Protein AF-C1MLX6-F1 (afdb_monomer_lite)

pLDDT: mean 93.43, std 7.2, range [48.69, 98.56]

Organism: Micromonas pusilla (strain CCMP1545) (NCBI:txid564608)

Structure (mmCIF, N/CA/C/O backbone):
data_AF-C1MLX6-F1
#
_entry.id   AF-C1MLX6-F1
#
loop_
_atom_site.group_PDB
_atom_site.id
_atom_site.type_symbol
_atom_site.label_atom_id
_atom_site.label_alt_id
_atom_site.label_comp_id
_atom_site.label_asym_id
_atom_site.label_entity_id
_atom_site.label_seq_id
_atom_site.pdbx_PDB_ins_code
_atom_site.Cartn_x
_atom_site.Cartn_y
_atom_site.Cartn_z
_atom_site.occupancy
_atom_site.B_iso_or_equiv
_atom_site.auth_seq_id
_atom_site.auth_comp_id
_atom_site.auth_asym_id
_atom_site.auth_atom_id
_atom_site.pdbx_PDB_model_num
ATOM 1 N N . MET A 1 1 ? 12.946 -17.639 -65.643 1.00 48.69 1 MET A N 1
ATOM 2 C CA . MET A 1 1 ? 12.690 -17.695 -64.194 1.00 48.69 1 MET A CA 1
ATOM 3 C C . MET A 1 1 ? 13.818 -16.926 -63.553 1.00 48.69 1 MET A C 1
ATOM 5 O O . MET A 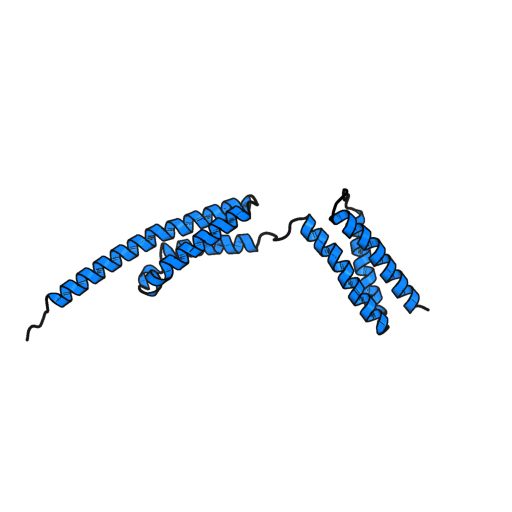1 1 ? 14.943 -17.403 -63.624 1.00 48.69 1 MET A O 1
ATOM 9 N N . ASP A 1 2 ? 13.540 -15.734 -63.034 1.00 61.12 2 ASP A N 1
ATOM 10 C CA . ASP A 1 2 ? 14.451 -15.123 -62.068 1.00 61.12 2 ASP A CA 1
ATOM 11 C C . ASP A 1 2 ? 14.208 -15.838 -60.746 1.00 61.12 2 ASP A C 1
ATOM 13 O O . ASP A 1 2 ? 13.107 -15.801 -60.202 1.00 61.12 2 ASP A O 1
ATOM 17 N N . PHE A 1 3 ? 15.199 -16.605 -60.306 1.00 67.88 3 PHE A N 1
ATOM 18 C CA . PHE A 1 3 ? 15.109 -17.410 -59.088 1.00 67.88 3 PHE A CA 1
ATOM 19 C C . PHE A 1 3 ? 15.460 -16.601 -57.828 1.00 67.88 3 PHE A C 1
ATOM 21 O O . PHE A 1 3 ? 15.302 -17.110 -56.723 1.00 67.88 3 PHE A O 1
ATOM 28 N N . LEU A 1 4 ? 15.945 -15.364 -57.989 1.00 69.94 4 LEU A N 1
ATOM 29 C CA . LEU A 1 4 ? 16.383 -14.465 -56.921 1.00 69.94 4 LEU A CA 1
ATOM 30 C C . LEU A 1 4 ? 15.986 -13.028 -57.287 1.00 69.94 4 LEU A C 1
ATOM 32 O O . LEU A 1 4 ? 16.429 -12.528 -58.318 1.00 69.94 4 LEU A O 1
ATOM 36 N N . SER A 1 5 ? 15.173 -12.373 -56.453 1.00 82.25 5 SER A N 1
ATOM 37 C CA . SER A 1 5 ? 14.819 -10.958 -56.616 1.00 82.25 5 SER A CA 1
ATOM 38 C C . SER A 1 5 ? 15.650 -10.094 -55.676 1.00 82.25 5 SER A C 1
ATOM 40 O O . SER A 1 5 ? 15.599 -10.278 -54.463 1.00 82.25 5 SER A O 1
ATOM 42 N N . GLU A 1 6 ? 16.386 -9.123 -56.211 1.00 84.81 6 GLU A N 1
ATOM 43 C CA . GLU A 1 6 ? 17.187 -8.187 -55.410 1.00 84.81 6 GLU A CA 1
ATOM 44 C C . GLU A 1 6 ? 16.327 -7.392 -54.408 1.00 84.81 6 GLU A C 1
ATOM 46 O O . GLU A 1 6 ? 16.758 -7.166 -53.277 1.00 84.81 6 GLU A O 1
ATOM 51 N N . SER A 1 7 ? 15.065 -7.109 -54.759 1.00 86.12 7 SER A N 1
ATOM 52 C CA . SER A 1 7 ? 14.094 -6.449 -53.875 1.00 86.12 7 SER A CA 1
ATOM 53 C C . SER A 1 7 ? 13.792 -7.241 -52.602 1.00 86.12 7 SER A C 1
ATOM 55 O O . SER A 1 7 ? 13.541 -6.653 -51.553 1.00 86.12 7 SER A O 1
ATOM 57 N N . ASP A 1 8 ? 13.813 -8.575 -52.678 1.00 85.19 8 ASP A N 1
ATOM 58 C CA . ASP A 1 8 ? 13.550 -9.430 -51.517 1.00 85.19 8 ASP A CA 1
ATOM 59 C C . ASP A 1 8 ? 14.722 -9.343 -50.532 1.00 85.19 8 ASP A C 1
ATOM 61 O O . ASP A 1 8 ? 14.522 -9.299 -49.319 1.00 85.19 8 ASP A O 1
ATOM 65 N N . PHE A 1 9 ? 15.952 -9.245 -51.047 1.00 89.75 9 PHE A N 1
ATOM 66 C CA . PHE A 1 9 ? 17.146 -9.046 -50.227 1.00 89.75 9 PHE A CA 1
ATOM 67 C C . PHE A 1 9 ? 17.209 -7.641 -49.617 1.00 89.75 9 PHE A C 1
ATOM 69 O O . PHE A 1 9 ? 17.679 -7.507 -48.486 1.00 89.75 9 PHE A O 1
ATOM 76 N N . ASP A 1 10 ? 16.732 -6.609 -50.318 1.00 92.12 10 ASP A N 1
ATOM 77 C CA . ASP A 1 10 ? 16.587 -5.259 -49.755 1.00 92.12 10 ASP A CA 1
ATOM 78 C C . ASP A 1 10 ? 15.603 -5.247 -48.582 1.00 92.12 10 ASP A C 1
ATOM 80 O O . ASP A 1 10 ? 15.962 -4.806 -47.490 1.00 92.12 10 ASP A O 1
ATOM 84 N N . ALA A 1 11 ? 14.417 -5.838 -48.754 1.00 89.94 11 ALA A N 1
ATOM 85 C CA . ALA A 1 11 ? 13.426 -5.941 -47.684 1.00 89.94 11 ALA A CA 1
ATOM 86 C C . ALA A 1 11 ? 13.961 -6.715 -46.463 1.00 89.94 11 ALA A C 1
ATOM 88 O O . ALA A 1 11 ? 13.714 -6.333 -45.317 1.00 89.94 11 ALA A O 1
ATOM 89 N N . MET A 1 12 ? 14.740 -7.782 -46.684 1.00 91.44 12 MET A N 1
ATOM 90 C CA . MET A 1 12 ? 15.406 -8.512 -45.598 1.00 91.44 12 MET A CA 1
ATOM 91 C C . MET A 1 12 ? 16.445 -7.647 -44.868 1.00 91.44 12 MET A C 1
ATOM 93 O O . MET A 1 12 ? 16.491 -7.670 -43.637 1.00 91.44 12 MET A O 1
ATOM 97 N N . ARG A 1 13 ? 17.261 -6.865 -45.593 1.00 92.69 13 ARG A N 1
ATOM 98 C CA . ARG A 1 13 ? 18.243 -5.941 -44.992 1.00 92.69 13 ARG A CA 1
ATOM 99 C C . ARG A 1 13 ? 17.566 -4.861 -44.149 1.00 92.69 13 ARG A C 1
ATOM 101 O O . ARG A 1 13 ? 18.024 -4.582 -43.039 1.00 92.69 13 ARG A O 1
ATOM 108 N N . GLU A 1 14 ? 16.478 -4.284 -44.649 1.00 93.94 14 GLU A N 1
ATOM 109 C CA . GLU A 1 14 ? 15.687 -3.289 -43.918 1.00 93.94 14 GLU A CA 1
ATOM 110 C C . GLU A 1 14 ? 15.083 -3.887 -42.642 1.00 93.94 14 GLU A C 1
ATOM 112 O O . GLU A 1 14 ? 15.218 -3.303 -41.565 1.00 93.94 14 GLU A O 1
ATOM 117 N N . ALA A 1 15 ? 14.506 -5.090 -42.723 1.00 91.00 15 ALA A N 1
ATOM 118 C CA . ALA A 1 15 ? 13.945 -5.782 -41.563 1.00 91.00 15 ALA A CA 1
ATOM 119 C C . ALA A 1 15 ? 15.006 -6.103 -40.493 1.00 91.00 15 ALA A C 1
ATOM 121 O O . ALA A 1 15 ? 14.755 -5.915 -39.301 1.00 91.00 15 ALA A O 1
ATOM 122 N N . MET A 1 16 ? 16.200 -6.550 -40.900 1.00 93.25 16 MET A N 1
ATOM 123 C CA . MET A 1 16 ? 17.319 -6.794 -39.979 1.00 93.25 16 MET A CA 1
ATOM 124 C C . MET A 1 16 ? 17.778 -5.508 -39.286 1.00 93.25 16 MET A C 1
ATOM 126 O O . MET A 1 16 ? 18.007 -5.508 -38.078 1.00 93.25 16 MET A O 1
ATOM 130 N N . THR A 1 17 ? 17.864 -4.411 -40.039 1.00 95.56 17 THR A N 1
ATOM 131 C CA . THR A 1 17 ? 18.269 -3.102 -39.509 1.00 95.56 17 THR A CA 1
ATOM 132 C C . THR A 1 17 ? 17.260 -2.596 -38.480 1.00 95.56 17 THR A C 1
ATOM 134 O O . THR A 1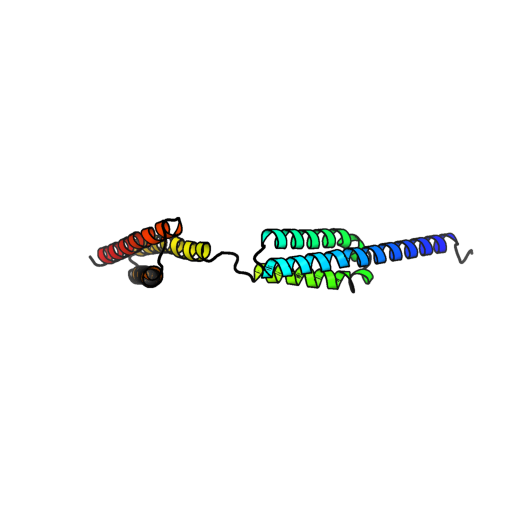 17 ? 17.639 -2.232 -37.368 1.00 95.56 17 THR A O 1
ATOM 137 N N . LEU A 1 18 ? 15.965 -2.665 -38.805 1.00 94.12 18 LEU A N 1
ATOM 138 C CA . LEU A 1 18 ? 14.888 -2.283 -37.892 1.00 94.12 18 LEU A CA 1
ATOM 139 C C . LEU A 1 18 ? 14.909 -3.116 -36.602 1.00 94.12 18 LEU A C 1
ATOM 141 O O . LEU A 1 18 ? 14.740 -2.572 -35.509 1.00 94.12 18 LEU A O 1
ATOM 145 N N . TYR A 1 19 ? 15.132 -4.428 -36.709 1.00 95.12 19 TYR A N 1
ATOM 146 C CA . TYR A 1 19 ? 15.230 -5.303 -35.543 1.00 95.12 19 TYR A CA 1
ATOM 147 C C . TYR A 1 19 ? 16.399 -4.914 -34.626 1.00 95.12 19 TYR A C 1
ATOM 149 O O . TYR A 1 19 ? 16.238 -4.872 -33.404 1.00 95.12 19 TYR A O 1
ATOM 157 N N . ASP A 1 20 ? 17.567 -4.602 -35.193 1.00 96.00 20 ASP A N 1
ATOM 158 C CA . ASP A 1 20 ? 18.737 -4.177 -34.421 1.00 96.00 20 ASP A CA 1
ATOM 159 C C . ASP A 1 20 ? 18.491 -2.846 -33.689 1.00 96.00 20 ASP A C 1
ATOM 161 O O . ASP A 1 20 ? 18.809 -2.727 -32.500 1.00 96.00 20 ASP A O 1
ATOM 165 N N . GLU A 1 21 ? 17.849 -1.876 -34.344 1.00 96.44 21 GLU A N 1
ATOM 166 C CA . GLU A 1 21 ? 17.455 -0.598 -33.733 1.00 96.44 21 GLU A CA 1
ATOM 167 C C . GLU A 1 21 ? 16.444 -0.785 -32.590 1.00 96.44 21 GLU A C 1
ATOM 169 O O . GLU A 1 21 ? 16.567 -0.186 -31.510 1.00 96.44 21 GLU A O 1
ATOM 174 N N . GLN A 1 22 ? 15.453 -1.654 -32.798 1.00 96.75 22 GLN A N 1
ATOM 175 C CA . GLN A 1 22 ? 14.467 -2.018 -31.784 1.00 96.75 22 GLN A CA 1
ATOM 176 C C . GLN A 1 22 ? 15.120 -2.725 -30.595 1.00 96.75 22 GLN A C 1
ATOM 178 O O . GLN A 1 22 ? 14.833 -2.378 -29.446 1.00 96.75 22 GLN A O 1
ATOM 183 N N . ARG A 1 23 ? 16.043 -3.662 -30.839 1.00 97.06 23 ARG A N 1
ATOM 184 C CA . ARG A 1 23 ? 16.798 -4.347 -29.781 1.00 97.06 23 ARG A CA 1
ATOM 185 C C . ARG A 1 23 ? 17.582 -3.352 -28.934 1.00 97.06 23 ARG A C 1
ATOM 187 O O . ARG A 1 23 ? 17.509 -3.403 -27.705 1.00 97.06 23 ARG A O 1
ATOM 194 N N . ASP A 1 24 ? 18.311 -2.439 -29.564 1.00 97.31 24 ASP A N 1
ATOM 195 C CA . ASP A 1 24 ? 19.096 -1.424 -28.862 1.00 97.31 24 ASP A CA 1
ATOM 196 C C . ASP A 1 24 ? 18.209 -0.489 -28.029 1.00 97.31 24 ASP A C 1
ATOM 198 O O . ASP A 1 24 ? 18.566 -0.128 -26.900 1.00 97.31 24 ASP A O 1
ATOM 202 N N . THR A 1 25 ? 17.033 -0.141 -28.552 1.00 97.19 25 THR A N 1
ATOM 203 C CA . THR A 1 25 ? 16.015 0.639 -27.838 1.00 97.19 25 THR A CA 1
ATOM 204 C C . THR A 1 25 ? 15.513 -0.107 -26.605 1.00 97.19 25 THR A C 1
ATOM 206 O O . THR A 1 25 ? 15.555 0.442 -25.499 1.00 97.19 25 THR A O 1
ATOM 209 N N . VAL A 1 26 ? 15.121 -1.376 -26.764 1.00 97.88 26 VAL A N 1
ATOM 210 C CA . VAL A 1 26 ? 14.668 -2.241 -25.664 1.00 97.88 26 VAL A CA 1
ATOM 211 C C . VAL A 1 26 ? 15.751 -2.360 -24.596 1.00 97.88 26 VAL A C 1
ATOM 213 O O . VAL A 1 26 ? 15.460 -2.150 -23.420 1.00 97.88 26 VAL A O 1
ATOM 216 N N . ILE A 1 27 ? 17.009 -2.618 -24.966 1.00 97.50 27 ILE A N 1
ATOM 217 C CA . ILE A 1 27 ? 18.116 -2.740 -24.004 1.00 97.50 27 ILE A CA 1
ATOM 218 C C . ILE A 1 27 ? 18.307 -1.444 -23.211 1.00 97.50 27 ILE A C 1
ATOM 220 O O . ILE A 1 27 ? 18.421 -1.487 -21.983 1.00 97.50 27 ILE A O 1
ATOM 224 N N . LYS A 1 28 ? 18.355 -0.290 -23.886 1.00 97.50 28 LYS A N 1
ATOM 225 C CA . LYS A 1 28 ? 18.599 1.006 -23.232 1.00 97.50 28 LYS A CA 1
ATOM 226 C C . LYS A 1 28 ? 17.460 1.370 -22.286 1.00 97.50 28 LYS A C 1
ATOM 228 O O . LYS A 1 28 ? 17.713 1.631 -21.114 1.00 97.50 28 LYS A O 1
ATOM 233 N N . ARG A 1 29 ? 16.218 1.319 -22.763 1.00 98.00 29 ARG A N 1
ATOM 234 C CA . ARG A 1 29 ? 15.037 1.700 -21.976 1.00 98.00 29 ARG A CA 1
ATOM 235 C C . ARG A 1 29 ? 14.745 0.715 -20.847 1.00 98.00 29 ARG A C 1
ATOM 237 O O . ARG A 1 29 ? 14.353 1.133 -19.766 1.00 98.00 29 ARG A O 1
ATOM 244 N N . SER A 1 30 ? 15.041 -0.573 -21.022 1.00 98.19 30 SER A N 1
ATOM 245 C CA . SER A 1 30 ? 14.901 -1.541 -19.926 1.00 98.19 30 SER A CA 1
ATOM 246 C C . SER A 1 30 ? 15.849 -1.256 -18.756 1.00 98.19 30 SER A C 1
ATOM 248 O O . SER A 1 30 ? 15.496 -1.507 -17.608 1.00 98.19 30 SER A O 1
ATOM 250 N N . ARG A 1 31 ? 17.032 -0.671 -19.008 1.00 97.88 31 ARG A N 1
ATOM 251 C CA . ARG A 1 31 ? 17.925 -0.213 -17.925 1.00 97.88 31 ARG A CA 1
ATOM 252 C C . ARG A 1 31 ? 17.322 0.946 -17.135 1.00 97.88 31 ARG A C 1
ATOM 254 O O . ARG A 1 31 ? 17.584 1.045 -15.936 1.00 97.88 31 ARG A O 1
ATOM 261 N N . ASP A 1 32 ? 16.520 1.792 -17.779 1.00 98.31 32 ASP A N 1
ATOM 262 C CA . ASP A 1 32 ? 15.794 2.862 -17.094 1.00 98.31 32 ASP A CA 1
ATOM 263 C C . ASP A 1 32 ? 14.724 2.279 -16.157 1.00 98.31 32 ASP A C 1
ATOM 265 O O . ASP A 1 32 ? 14.623 2.742 -15.021 1.00 98.31 32 ASP A O 1
ATOM 269 N N . ILE A 1 33 ? 14.019 1.212 -16.573 1.00 98.50 33 ILE A N 1
ATOM 270 C CA . ILE A 1 33 ? 13.091 0.454 -15.706 1.00 98.50 33 ILE A CA 1
ATOM 271 C C . ILE A 1 33 ? 13.839 -0.069 -14.475 1.00 98.50 33 ILE A C 1
ATOM 273 O O . ILE A 1 33 ? 13.461 0.238 -13.347 1.00 98.50 33 ILE A O 1
ATOM 277 N N . THR A 1 34 ? 14.946 -0.797 -14.674 1.00 98.38 34 THR A N 1
ATOM 278 C CA . THR A 1 34 ? 15.755 -1.332 -13.564 1.00 98.38 34 THR A CA 1
ATOM 279 C C . THR A 1 34 ? 16.221 -0.226 -12.615 1.00 98.38 34 THR A C 1
ATOM 281 O O . THR A 1 34 ? 16.188 -0.386 -11.395 1.00 98.38 34 THR A O 1
ATOM 284 N N . LYS A 1 35 ? 16.674 0.911 -13.154 1.00 98.56 35 LYS A N 1
ATOM 285 C CA . LYS A 1 35 ? 17.145 2.038 -12.344 1.00 98.56 35 LYS A CA 1
ATOM 286 C C . LYS A 1 35 ? 16.010 2.636 -11.515 1.00 98.56 35 LYS A C 1
ATOM 288 O O . LYS A 1 35 ? 16.199 2.841 -10.318 1.00 98.56 35 LYS A O 1
ATOM 293 N N . ALA A 1 36 ? 14.863 2.913 -12.130 1.00 98.44 36 ALA A N 1
ATOM 294 C CA . ALA A 1 36 ? 13.708 3.482 -11.447 1.00 98.44 36 ALA A CA 1
ATOM 295 C C . ALA A 1 36 ? 13.183 2.533 -10.356 1.00 98.44 36 ALA A C 1
ATOM 297 O O . ALA A 1 36 ? 13.006 2.962 -9.216 1.00 98.44 36 ALA A O 1
ATOM 298 N N . ALA A 1 37 ? 13.072 1.233 -10.641 1.00 98.25 37 ALA A N 1
ATOM 299 C CA . ALA A 1 37 ? 12.686 0.220 -9.659 1.00 98.25 37 ALA A CA 1
ATOM 300 C C . ALA A 1 37 ? 13.624 0.186 -8.434 1.00 98.25 37 ALA A C 1
ATOM 302 O O . ALA A 1 37 ? 13.163 0.204 -7.292 1.00 98.25 37 ALA A O 1
ATOM 303 N N . LYS A 1 38 ? 14.946 0.256 -8.639 1.00 98.31 38 LYS A N 1
ATOM 304 C CA . LYS A 1 38 ? 15.924 0.315 -7.533 1.00 98.31 38 LYS A CA 1
ATOM 305 C C . LYS A 1 38 ? 15.809 1.582 -6.698 1.00 98.31 38 LYS A C 1
ATOM 307 O O . LYS A 1 38 ? 15.944 1.530 -5.475 1.00 98.31 38 LYS A O 1
ATOM 312 N N . VAL A 1 39 ? 15.548 2.723 -7.339 1.00 98.56 39 VAL A N 1
ATOM 313 C CA . VAL A 1 39 ? 15.280 3.975 -6.617 1.00 98.56 39 VAL A CA 1
ATOM 314 C C . VAL A 1 39 ? 13.980 3.857 -5.821 1.00 98.56 39 VAL A C 1
ATOM 316 O O . VAL A 1 39 ? 13.947 4.295 -4.672 1.00 98.56 39 VAL A O 1
ATOM 319 N N . ALA A 1 40 ? 12.943 3.219 -6.372 1.00 98.06 40 ALA A N 1
ATOM 320 C CA . ALA A 1 40 ? 11.701 2.967 -5.651 1.00 98.06 40 ALA A CA 1
ATOM 321 C C . ALA A 1 40 ? 11.950 2.148 -4.378 1.00 98.06 40 ALA A C 1
ATOM 323 O O . ALA A 1 40 ? 11.589 2.600 -3.294 1.00 98.06 40 ALA A O 1
ATOM 324 N N . ILE A 1 41 ? 12.649 1.012 -4.482 1.00 96.88 41 ILE A N 1
ATOM 325 C CA . ILE A 1 41 ? 13.013 0.160 -3.336 1.00 96.88 41 ILE A CA 1
ATOM 326 C C . ILE A 1 41 ? 13.804 0.957 -2.286 1.00 96.88 41 ILE A C 1
ATOM 328 O O . ILE A 1 41 ? 13.494 0.904 -1.094 1.00 96.88 41 ILE A O 1
ATOM 332 N N . TYR A 1 42 ? 14.778 1.765 -2.715 1.00 97.50 42 TYR A N 1
ATOM 333 C CA . TYR A 1 42 ? 15.538 2.636 -1.816 1.00 97.50 42 TYR A CA 1
ATOM 334 C C . TYR A 1 42 ? 14.649 3.650 -1.071 1.00 97.50 42 TYR A C 1
ATOM 336 O O . TYR A 1 42 ? 14.815 3.857 0.133 1.00 97.50 42 TYR A O 1
ATOM 344 N N . CYS A 1 43 ? 13.689 4.271 -1.761 1.00 96.62 43 CYS A N 1
ATOM 345 C CA . CYS A 1 43 ? 12.720 5.184 -1.152 1.00 96.62 43 CYS A CA 1
ATOM 346 C C . CYS A 1 43 ? 11.763 4.459 -0.191 1.00 96.62 43 CYS A C 1
ATOM 348 O O . CYS A 1 43 ? 11.491 4.987 0.890 1.00 96.62 43 CYS A O 1
ATOM 350 N N . LEU A 1 44 ? 11.311 3.247 -0.534 1.00 94.06 44 LEU A N 1
ATOM 351 C CA . LEU A 1 44 ? 10.448 2.412 0.313 1.00 94.06 44 LEU A CA 1
ATOM 352 C C . LEU A 1 44 ? 11.119 2.088 1.652 1.00 94.06 44 LEU A C 1
ATOM 354 O O . LEU A 1 44 ? 10.512 2.284 2.703 1.00 94.06 44 LEU A O 1
ATOM 358 N N . HIS A 1 45 ? 12.403 1.714 1.644 1.00 91.31 45 HIS A N 1
ATOM 359 C CA . HIS A 1 45 ? 13.172 1.495 2.878 1.00 91.31 45 HIS A CA 1
ATOM 360 C C . HIS A 1 45 ? 13.234 2.721 3.801 1.00 91.31 45 HIS A C 1
ATOM 362 O O . HIS A 1 45 ? 13.451 2.579 5.004 1.00 91.31 45 HIS A O 1
ATOM 368 N N . ARG A 1 46 ? 13.062 3.925 3.250 1.00 91.44 46 ARG A N 1
ATOM 369 C CA . ARG A 1 46 ? 13.134 5.201 3.973 1.00 91.44 46 ARG A CA 1
ATOM 370 C C . ARG A 1 46 ? 11.758 5.775 4.318 1.00 91.44 46 ARG A C 1
ATOM 372 O O . ARG A 1 46 ? 11.692 6.859 4.892 1.00 91.44 46 ARG A O 1
ATOM 379 N N . GLY A 1 47 ? 10.676 5.082 3.960 1.00 87.50 47 GLY A N 1
ATOM 380 C CA . GLY A 1 47 ? 9.307 5.575 4.127 1.00 87.50 47 GLY A CA 1
ATOM 381 C C . GLY A 1 47 ? 8.955 6.758 3.216 1.00 87.50 47 GLY A C 1
ATOM 382 O O . GLY A 1 47 ? 7.968 7.446 3.459 1.00 87.50 47 GLY A O 1
ATOM 383 N N . GLU A 1 48 ? 9.739 7.021 2.166 1.00 92.56 48 GLU A N 1
ATOM 384 C CA . GLU A 1 48 ? 9.490 8.102 1.202 1.00 92.56 48 GLU A CA 1
ATOM 385 C C . GLU A 1 48 ? 8.452 7.645 0.154 1.00 92.56 48 GLU A C 1
ATOM 387 O O . GLU A 1 48 ? 8.761 7.523 -1.034 1.00 92.56 48 GLU A O 1
ATOM 392 N N . MET A 1 49 ? 7.225 7.354 0.610 1.00 90.38 49 MET A N 1
ATOM 393 C CA . MET A 1 49 ? 6.191 6.641 -0.161 1.00 90.38 49 MET A CA 1
ATOM 394 C C . MET A 1 49 ? 5.821 7.333 -1.478 1.00 90.38 49 MET A C 1
ATOM 396 O O . MET A 1 49 ? 5.735 6.672 -2.509 1.00 90.38 49 MET A O 1
ATOM 400 N N . ASP A 1 50 ? 5.665 8.659 -1.483 1.00 93.62 50 ASP A N 1
ATOM 401 C CA . ASP A 1 50 ? 5.298 9.397 -2.701 1.00 93.62 50 ASP A CA 1
ATOM 402 C C . ASP A 1 50 ? 6.393 9.321 -3.772 1.00 93.62 50 ASP A C 1
ATOM 404 O O . ASP A 1 50 ? 6.112 9.136 -4.956 1.00 93.62 50 ASP A O 1
ATOM 408 N N . LYS A 1 51 ? 7.666 9.397 -3.358 1.00 96.44 51 LYS A N 1
ATOM 409 C CA . LYS A 1 51 ? 8.796 9.252 -4.284 1.00 96.44 51 LYS A CA 1
ATOM 410 C C . LYS A 1 51 ? 8.909 7.826 -4.801 1.00 96.44 51 LYS A C 1
ATOM 412 O O . LYS A 1 51 ? 9.191 7.643 -5.982 1.00 96.44 51 LYS A O 1
ATOM 417 N N . ALA A 1 52 ? 8.680 6.834 -3.940 1.00 96.88 52 ALA A N 1
ATOM 418 C CA . ALA A 1 52 ? 8.658 5.438 -4.354 1.00 96.88 52 ALA A CA 1
ATOM 419 C C . ALA A 1 52 ? 7.581 5.196 -5.421 1.00 96.88 52 ALA A C 1
ATOM 421 O O . ALA A 1 52 ? 7.890 4.660 -6.484 1.00 96.88 52 ALA A O 1
ATOM 422 N N . ARG A 1 53 ? 6.353 5.676 -5.187 1.00 96.81 53 ARG A N 1
ATOM 423 C CA . ARG A 1 53 ? 5.231 5.567 -6.133 1.00 96.81 53 ARG A CA 1
ATOM 424 C C . ARG A 1 53 ? 5.526 6.217 -7.476 1.00 96.81 53 ARG A C 1
ATOM 426 O O . ARG A 1 53 ? 5.306 5.586 -8.502 1.00 96.81 53 ARG A O 1
ATOM 433 N N . ALA A 1 54 ? 6.103 7.419 -7.477 1.00 98.25 54 ALA A N 1
ATOM 434 C CA . ALA A 1 54 ? 6.490 8.092 -8.716 1.00 98.25 54 ALA A CA 1
ATOM 435 C C . ALA A 1 54 ? 7.508 7.275 -9.539 1.00 98.25 54 ALA A C 1
ATOM 437 O O . ALA A 1 54 ? 7.454 7.257 -10.766 1.00 98.25 54 ALA A O 1
ATOM 438 N N . GLN A 1 55 ? 8.436 6.572 -8.881 1.00 98.56 55 GLN A N 1
ATOM 439 C CA . GLN A 1 55 ? 9.404 5.708 -9.568 1.00 98.56 55 GLN A CA 1
ATOM 440 C C . GLN A 1 55 ? 8.792 4.381 -10.046 1.00 98.56 55 GLN A C 1
ATOM 442 O O . GLN A 1 55 ? 9.162 3.888 -11.115 1.00 98.56 55 GLN A O 1
ATOM 447 N N . ILE A 1 56 ? 7.839 3.816 -9.297 1.00 98.25 56 ILE A N 1
ATOM 448 C CA . ILE A 1 56 ? 7.051 2.648 -9.723 1.00 98.25 56 ILE A CA 1
ATOM 449 C C . ILE A 1 56 ? 6.229 2.998 -10.971 1.00 98.25 56 ILE A C 1
ATOM 451 O O . ILE A 1 56 ? 6.257 2.254 -11.949 1.00 98.25 56 ILE A O 1
ATOM 455 N N . GLU A 1 57 ? 5.559 4.152 -10.978 1.00 98.31 57 GLU A N 1
ATOM 456 C CA . GLU A 1 57 ? 4.774 4.641 -12.118 1.00 98.31 57 GLU A CA 1
ATOM 457 C C . GLU A 1 57 ? 5.650 4.914 -13.349 1.00 98.31 57 GLU A C 1
ATOM 459 O O . GLU A 1 57 ? 5.299 4.520 -14.464 1.00 98.31 57 GLU A O 1
ATOM 464 N N . LEU A 1 58 ? 6.832 5.509 -13.154 1.00 98.50 58 LEU A N 1
ATOM 465 C CA . LEU A 1 58 ? 7.813 5.690 -14.225 1.00 98.50 58 LEU A CA 1
ATOM 466 C C . LEU A 1 58 ? 8.255 4.345 -14.821 1.00 98.50 58 LEU A C 1
ATOM 468 O O . LEU A 1 58 ? 8.292 4.192 -16.039 1.00 98.50 58 LEU A O 1
ATOM 472 N N . SER A 1 59 ? 8.568 3.365 -13.969 1.00 98.19 59 SER A N 1
ATOM 473 C CA . SER A 1 59 ? 8.972 2.020 -14.401 1.00 98.19 59 SER A CA 1
ATOM 474 C C . SER A 1 59 ? 7.877 1.345 -15.233 1.00 98.19 59 SER A C 1
ATOM 476 O O . SER A 1 59 ? 8.169 0.791 -16.292 1.00 98.19 59 SER A O 1
ATOM 478 N N . ALA A 1 60 ? 6.620 1.441 -14.783 1.00 98.06 60 ALA A N 1
ATOM 479 C CA . ALA A 1 60 ? 5.455 0.913 -15.491 1.00 98.06 60 ALA A CA 1
ATOM 480 C C . ALA A 1 60 ? 5.247 1.602 -16.849 1.00 98.06 60 ALA A C 1
ATOM 482 O O . ALA A 1 60 ? 5.076 0.931 -17.861 1.00 98.06 60 ALA A O 1
ATOM 483 N N . SER A 1 61 ? 5.359 2.931 -16.894 1.00 98.31 61 SER A N 1
ATOM 484 C CA . SER A 1 61 ? 5.186 3.701 -18.132 1.00 98.31 61 SER A CA 1
ATOM 485 C C . SER A 1 61 ? 6.210 3.301 -19.199 1.00 98.31 61 SER A C 1
ATOM 487 O O . SER A 1 61 ? 5.855 3.073 -20.351 1.00 98.31 61 SER A O 1
ATOM 489 N N . ILE A 1 62 ? 7.481 3.134 -18.817 1.00 98.38 62 ILE A N 1
ATOM 490 C CA . ILE A 1 62 ? 8.536 2.688 -19.743 1.00 98.38 62 ILE A CA 1
ATOM 491 C C . ILE A 1 62 ? 8.296 1.236 -20.188 1.00 98.38 62 ILE A C 1
ATOM 493 O O . ILE A 1 62 ? 8.544 0.886 -21.344 1.00 98.38 62 ILE A O 1
ATOM 497 N N . ALA A 1 63 ? 7.814 0.374 -19.289 1.00 97.44 63 ALA A N 1
ATOM 498 C CA . ALA A 1 63 ? 7.454 -0.997 -19.633 1.00 97.44 63 ALA A CA 1
ATOM 499 C C . ALA A 1 63 ? 6.343 -1.056 -20.692 1.00 97.44 63 ALA A C 1
ATOM 501 O O . ALA A 1 63 ? 6.452 -1.855 -21.629 1.00 97.44 63 ALA A O 1
ATOM 502 N N . ASP A 1 64 ? 5.326 -0.202 -20.558 1.00 97.56 64 ASP A N 1
ATOM 503 C CA . ASP A 1 64 ? 4.214 -0.076 -21.501 1.00 97.56 64 ASP A CA 1
ATOM 504 C C . ASP A 1 64 ? 4.662 0.519 -22.843 1.00 97.56 64 ASP A C 1
ATOM 506 O O . ASP A 1 64 ? 4.238 0.034 -23.892 1.00 97.56 64 ASP A O 1
ATOM 510 N N . GLU A 1 65 ? 5.581 1.492 -22.840 1.00 97.44 65 GLU A N 1
ATOM 511 C CA . GLU A 1 65 ? 6.202 2.029 -24.065 1.00 97.44 65 GLU A CA 1
ATOM 512 C C . GLU A 1 65 ? 6.925 0.941 -24.877 1.00 97.44 65 GLU A C 1
ATOM 514 O O . GLU A 1 65 ? 6.852 0.920 -26.106 1.00 97.44 65 GLU A O 1
ATOM 519 N N . LEU A 1 66 ? 7.633 0.029 -24.204 1.00 97.19 66 LEU A N 1
ATOM 520 C CA . LEU A 1 66 ? 8.392 -1.044 -24.858 1.00 97.19 66 LEU A CA 1
ATOM 521 C C . LEU A 1 66 ? 7.530 -2.230 -25.286 1.00 97.19 66 LEU A C 1
ATOM 523 O O . LEU A 1 66 ? 7.938 -3.007 -26.156 1.00 97.19 66 LEU A O 1
ATOM 527 N N . ARG A 1 67 ? 6.351 -2.384 -24.685 1.00 95.38 67 ARG A N 1
ATOM 528 C CA . ARG A 1 67 ? 5.508 -3.562 -24.858 1.00 95.38 67 ARG A CA 1
ATOM 529 C C . ARG A 1 67 ? 5.143 -3.849 -26.323 1.00 95.38 67 ARG A C 1
ATOM 531 O O . ARG A 1 67 ? 5.328 -4.994 -26.725 1.00 95.38 67 ARG A O 1
ATOM 538 N N . PRO A 1 68 ? 4.746 -2.872 -27.164 1.00 96.75 68 PRO A N 1
ATOM 539 C CA . PRO A 1 68 ? 4.464 -3.135 -28.576 1.00 96.75 68 PRO A CA 1
ATOM 540 C C . PRO A 1 68 ? 5.670 -3.679 -29.356 1.00 96.75 68 PRO A C 1
ATOM 542 O O . PRO A 1 68 ? 5.509 -4.552 -30.205 1.00 96.75 68 PRO A O 1
ATOM 545 N N . ILE A 1 69 ? 6.882 -3.192 -29.059 1.00 96.19 69 ILE A N 1
ATOM 546 C CA . ILE A 1 69 ? 8.121 -3.627 -29.728 1.00 96.19 69 ILE A CA 1
ATOM 547 C C . ILE A 1 69 ? 8.440 -5.075 -29.352 1.00 96.19 69 ILE A C 1
ATOM 549 O O . ILE A 1 69 ? 8.809 -5.881 -30.206 1.00 96.19 69 ILE A O 1
ATOM 553 N N . VAL A 1 70 ? 8.290 -5.400 -28.069 1.00 96.06 70 VAL A N 1
ATOM 554 C CA . VAL A 1 70 ? 8.571 -6.728 -27.524 1.00 96.06 70 VAL A CA 1
ATOM 555 C C . VAL A 1 70 ? 7.511 -7.750 -27.947 1.00 96.06 70 VAL A C 1
ATOM 557 O O . VAL A 1 70 ? 7.862 -8.877 -28.288 1.00 96.06 70 VAL A O 1
ATOM 560 N N . ASP A 1 71 ? 6.235 -7.364 -27.982 1.00 94.25 71 ASP A N 1
ATOM 561 C CA . ASP A 1 71 ? 5.138 -8.232 -28.425 1.00 94.25 71 ASP A CA 1
ATOM 562 C C . ASP A 1 71 ? 5.251 -8.547 -29.929 1.00 94.25 71 ASP A C 1
ATOM 564 O O . ASP A 1 71 ? 4.989 -9.676 -30.345 1.00 94.25 71 ASP A O 1
ATOM 568 N N . ALA A 1 72 ? 5.715 -7.588 -30.742 1.00 94.31 72 ALA A N 1
ATOM 569 C CA . ALA A 1 72 ? 6.012 -7.808 -32.159 1.00 94.31 72 ALA A CA 1
ATOM 570 C C . ALA A 1 72 ? 7.269 -8.671 -32.389 1.00 94.31 72 ALA A C 1
ATOM 572 O O . ALA A 1 72 ? 7.396 -9.312 -33.431 1.00 94.31 72 ALA A O 1
ATOM 573 N N . ASN A 1 73 ? 8.187 -8.715 -31.418 1.00 93.00 73 ASN A N 1
ATOM 574 C CA . ASN A 1 73 ? 9.471 -9.402 -31.518 1.00 93.00 73 ASN A CA 1
ATOM 575 C C . ASN A 1 73 ? 9.721 -10.279 -30.287 1.00 93.00 73 ASN A C 1
ATOM 577 O O . ASN A 1 73 ? 10.458 -9.896 -29.377 1.00 93.00 73 ASN A O 1
ATOM 581 N N . ALA A 1 74 ? 9.171 -11.497 -30.278 1.00 89.81 74 ALA A N 1
ATOM 582 C CA . ALA A 1 74 ? 9.250 -12.402 -29.125 1.00 89.81 74 ALA A CA 1
ATOM 583 C C . ALA A 1 74 ? 10.687 -12.642 -28.602 1.00 89.81 74 ALA A C 1
ATOM 585 O O . ALA A 1 74 ? 10.887 -12.828 -27.400 1.00 89.81 74 ALA A O 1
ATOM 586 N N . GLY A 1 75 ? 11.699 -12.582 -29.478 1.00 91.62 75 GLY A N 1
ATOM 587 C CA . GLY A 1 75 ? 13.116 -12.693 -29.107 1.00 91.62 75 GLY A CA 1
ATOM 588 C C . GLY A 1 75 ? 13.636 -11.566 -28.201 1.00 91.62 75 GLY A C 1
ATOM 589 O O . GLY A 1 75 ? 14.617 -11.764 -27.487 1.00 91.62 75 GLY A O 1
ATOM 590 N N . LEU A 1 76 ? 12.965 -10.410 -28.169 1.00 94.62 76 LEU A N 1
ATOM 591 C CA . LEU A 1 76 ? 13.322 -9.256 -27.337 1.00 94.62 76 LEU A CA 1
ATOM 592 C C . LEU A 1 76 ? 12.691 -9.295 -25.936 1.00 94.62 76 LEU A C 1
ATOM 594 O O . LEU A 1 76 ? 12.997 -8.439 -25.107 1.00 94.62 76 LEU A O 1
ATOM 598 N N . ARG A 1 77 ? 11.826 -10.279 -25.642 1.00 94.19 77 ARG A N 1
ATOM 599 C CA . ARG A 1 77 ? 11.119 -10.374 -24.351 1.00 94.19 77 ARG A CA 1
ATOM 600 C C . ARG A 1 77 ? 12.031 -10.719 -23.180 1.00 94.19 77 ARG A C 1
ATOM 602 O O . ARG A 1 77 ? 11.778 -10.269 -22.058 1.00 94.19 77 ARG A O 1
ATOM 609 N N . GLY A 1 78 ? 13.034 -11.555 -23.435 1.00 90.44 78 GLY A N 1
ATOM 610 C CA . GLY A 1 78 ? 14.016 -11.987 -22.446 1.00 90.44 78 GLY A CA 1
ATOM 611 C C . GLY A 1 78 ? 15.077 -10.923 -22.150 1.00 90.44 78 GLY A C 1
ATOM 612 O O . GLY A 1 78 ? 14.989 -9.774 -22.580 1.00 90.44 78 GLY A O 1
ATOM 613 N N . GLY A 1 79 ? 16.113 -11.313 -21.407 1.00 93.50 79 GLY A N 1
ATOM 614 C CA . GLY A 1 79 ? 17.264 -10.450 -21.145 1.00 93.50 79 GLY A CA 1
ATOM 615 C C . GLY A 1 79 ? 16.888 -9.169 -20.397 1.00 93.50 79 GLY A C 1
ATOM 616 O O . GLY A 1 79 ? 16.234 -9.222 -19.357 1.00 93.50 79 GLY A O 1
ATOM 617 N N . SER A 1 80 ? 17.319 -8.016 -20.919 1.00 93.50 80 SER A N 1
ATOM 618 C CA . SER A 1 80 ? 17.178 -6.727 -20.231 1.00 93.50 80 SER A CA 1
ATOM 619 C C . SER A 1 80 ? 15.728 -6.355 -19.925 1.00 93.50 80 SER A C 1
ATOM 621 O O . SER A 1 80 ? 15.485 -5.835 -18.841 1.00 93.50 80 SER A O 1
ATOM 623 N N . TYR A 1 81 ? 14.775 -6.645 -20.818 1.00 96.94 81 TYR A N 1
ATOM 624 C CA . TYR A 1 81 ? 13.368 -6.308 -20.584 1.00 96.94 81 TYR A CA 1
ATOM 625 C C . TYR A 1 81 ? 12.768 -7.134 -19.446 1.00 96.94 81 TYR A C 1
ATOM 627 O O . TYR A 1 81 ? 12.221 -6.565 -18.505 1.00 96.94 81 TYR A O 1
ATOM 635 N N . SER A 1 82 ? 12.943 -8.462 -19.468 1.00 96.00 82 SER A N 1
ATOM 636 C CA . SER A 1 82 ? 12.507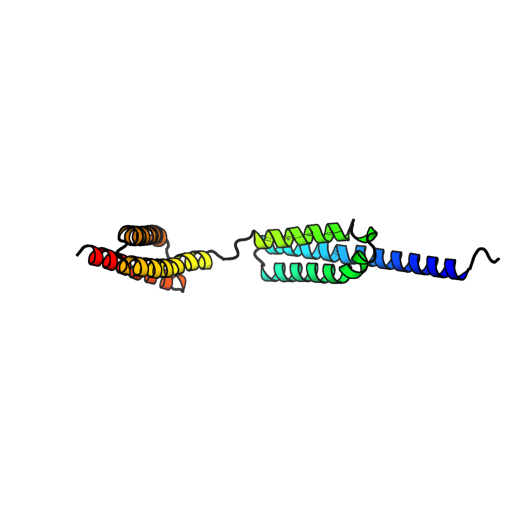 -9.324 -18.358 1.00 96.00 82 SER A CA 1
ATOM 637 C C . SER A 1 82 ? 13.158 -8.927 -17.034 1.00 96.00 82 SER A C 1
ATOM 639 O O . SER A 1 82 ? 12.447 -8.752 -16.052 1.00 96.00 82 SER A O 1
ATOM 641 N N . GLY A 1 83 ? 14.475 -8.692 -17.021 1.00 96.44 83 GLY A N 1
ATOM 642 C CA . GLY A 1 83 ? 15.181 -8.274 -15.806 1.00 96.44 83 GLY A CA 1
ATOM 643 C C . GLY A 1 83 ? 14.707 -6.918 -15.267 1.00 96.44 83 GLY A C 1
ATOM 644 O O . GLY A 1 83 ? 14.600 -6.736 -14.060 1.00 96.44 83 GLY A O 1
ATOM 645 N N . GLY A 1 84 ? 14.362 -5.968 -16.145 1.00 96.81 84 GLY A N 1
ATOM 646 C CA . GLY A 1 84 ? 13.732 -4.708 -15.740 1.00 96.81 84 GLY A CA 1
ATOM 647 C C . GLY A 1 84 ? 12.362 -4.916 -15.094 1.00 96.81 84 GLY A C 1
ATOM 648 O O . GLY A 1 84 ? 12.078 -4.319 -14.057 1.00 96.81 84 GLY A O 1
ATOM 649 N N . LEU A 1 85 ? 11.530 -5.787 -15.672 1.00 97.38 85 LEU A N 1
ATOM 650 C CA . LEU A 1 85 ? 10.205 -6.096 -15.130 1.00 97.38 85 LEU A CA 1
ATOM 651 C C . LEU A 1 85 ? 10.247 -6.885 -13.818 1.00 97.38 85 LEU A C 1
ATOM 653 O O . LEU A 1 85 ? 9.365 -6.694 -12.987 1.00 97.38 85 LEU A O 1
ATOM 657 N N . GLU A 1 86 ? 11.246 -7.744 -13.618 1.00 96.81 86 GLU A N 1
ATOM 658 C CA . GLU A 1 86 ? 11.460 -8.450 -12.348 1.00 96.81 86 GLU A CA 1
ATOM 659 C C . GLU A 1 86 ? 11.747 -7.463 -11.209 1.00 96.81 86 GLU A C 1
ATOM 661 O O . GLU A 1 86 ? 11.100 -7.522 -10.166 1.00 96.81 86 GLU A O 1
ATOM 666 N N . GLU A 1 87 ? 12.633 -6.493 -11.439 1.00 96.12 87 GLU A N 1
ATOM 667 C CA . GLU A 1 87 ? 12.959 -5.443 -10.462 1.00 96.12 87 GLU A CA 1
ATOM 668 C C . GLU A 1 87 ? 11.751 -4.526 -10.197 1.00 96.12 87 GLU A C 1
ATOM 670 O O . GLU A 1 87 ? 11.456 -4.172 -9.055 1.00 96.12 87 GLU A O 1
ATOM 675 N N . TYR A 1 88 ? 11.001 -4.170 -11.246 1.00 97.62 88 TYR A N 1
ATOM 676 C CA . TYR A 1 88 ? 9.731 -3.452 -11.101 1.00 97.62 88 TYR A CA 1
ATOM 677 C C . TYR A 1 88 ? 8.728 -4.236 -10.241 1.00 97.62 88 TYR A C 1
ATOM 679 O O . TYR A 1 88 ? 8.116 -3.667 -9.334 1.00 97.62 88 TYR A O 1
ATOM 687 N N . ALA A 1 89 ? 8.576 -5.539 -10.491 1.00 92.88 89 ALA A N 1
ATOM 688 C CA . ALA A 1 89 ? 7.679 -6.392 -9.723 1.00 92.88 89 ALA A CA 1
ATOM 689 C C . ALA A 1 89 ? 8.104 -6.474 -8.249 1.00 92.88 89 ALA A C 1
ATOM 691 O O . ALA A 1 89 ? 7.244 -6.380 -7.372 1.00 92.88 89 ALA A O 1
ATOM 692 N N . GLU A 1 90 ? 9.405 -6.576 -7.963 1.00 92.69 90 GLU A N 1
ATOM 693 C CA . GLU A 1 90 ? 9.936 -6.525 -6.596 1.00 92.69 90 GLU A CA 1
ATOM 694 C C . GLU A 1 90 ? 9.547 -5.219 -5.888 1.00 92.69 90 GLU A C 1
ATOM 696 O O . GLU A 1 90 ? 9.025 -5.263 -4.773 1.00 92.69 90 GLU A O 1
ATOM 701 N N . ALA A 1 91 ? 9.712 -4.066 -6.545 1.00 94.75 91 ALA A N 1
ATOM 702 C CA . ALA A 1 91 ? 9.332 -2.769 -5.984 1.00 94.75 91 ALA A CA 1
ATOM 703 C C . ALA A 1 91 ? 7.830 -2.685 -5.654 1.00 94.75 91 ALA A C 1
ATOM 705 O O . ALA A 1 91 ? 7.460 -2.227 -4.570 1.00 94.75 91 ALA A O 1
ATOM 706 N N . VAL A 1 92 ? 6.962 -3.167 -6.552 1.00 92.88 92 VAL A N 1
ATOM 707 C CA . VAL A 1 92 ? 5.504 -3.203 -6.335 1.00 92.88 92 VAL A CA 1
ATOM 708 C C . VAL A 1 92 ? 5.142 -4.127 -5.173 1.00 92.88 92 VAL A C 1
ATOM 710 O O . VAL A 1 92 ? 4.337 -3.753 -4.315 1.00 92.88 92 VAL A O 1
ATOM 713 N N . VAL A 1 93 ? 5.728 -5.325 -5.119 1.00 88.25 93 VAL A N 1
ATOM 714 C CA . VAL A 1 93 ? 5.496 -6.280 -4.025 1.00 88.25 93 VAL A CA 1
ATOM 715 C C . VAL A 1 93 ? 5.964 -5.690 -2.698 1.00 88.25 93 VAL A C 1
ATOM 717 O O . VAL A 1 93 ? 5.240 -5.784 -1.706 1.00 88.25 93 VAL A O 1
ATOM 720 N N . PHE A 1 94 ? 7.129 -5.041 -2.674 1.00 90.62 94 PHE A N 1
ATOM 721 C CA . PHE A 1 94 ? 7.657 -4.434 -1.460 1.00 90.62 94 PHE A CA 1
ATOM 722 C C . PHE A 1 94 ? 6.780 -3.274 -0.972 1.00 90.62 94 PHE A C 1
ATOM 724 O O . PHE A 1 94 ? 6.474 -3.216 0.218 1.00 90.62 94 PHE A O 1
ATOM 731 N N . GLU 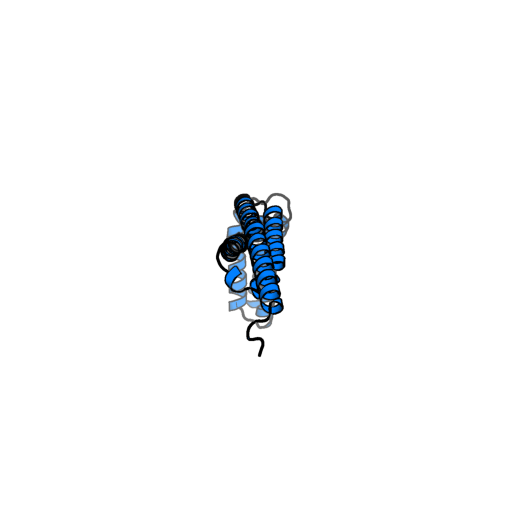A 1 95 ? 6.277 -2.415 -1.867 1.00 92.12 95 GLU A N 1
ATOM 732 C CA . GLU A 1 95 ? 5.312 -1.365 -1.504 1.00 92.12 95 GLU A CA 1
ATOM 733 C C . GLU A 1 95 ? 4.044 -1.953 -0.866 1.00 92.12 95 GLU A C 1
ATOM 735 O O . GLU A 1 95 ? 3.547 -1.428 0.129 1.00 92.12 95 GLU A O 1
ATOM 740 N N . HIS A 1 96 ? 3.526 -3.056 -1.413 1.00 83.75 96 HIS A N 1
ATOM 741 C CA . HIS A 1 96 ? 2.338 -3.721 -0.876 1.00 83.75 96 HIS A CA 1
ATOM 742 C C . HIS A 1 96 ? 2.591 -4.421 0.458 1.00 83.75 96 HIS A C 1
ATOM 744 O O . HIS A 1 96 ? 1.681 -4.493 1.284 1.00 83.75 96 HIS A O 1
ATOM 750 N N . PHE A 1 97 ? 3.797 -4.955 0.657 1.00 83.75 97 PHE A N 1
ATOM 751 C CA . PHE A 1 97 ? 4.201 -5.574 1.914 1.00 83.75 97 PHE A CA 1
ATOM 752 C C . PHE A 1 97 ? 4.298 -4.549 3.049 1.00 83.75 97 PHE A C 1
ATOM 754 O O . PHE A 1 97 ? 3.989 -4.874 4.198 1.00 83.75 97 PHE A O 1
ATOM 761 N N . LEU A 1 98 ? 4.718 -3.315 2.749 1.00 80.12 98 LEU A N 1
ATOM 762 C CA . LEU A 1 98 ? 4.797 -2.271 3.760 1.00 80.12 98 LEU A CA 1
ATOM 763 C C . LEU A 1 98 ? 3.396 -1.919 4.293 1.00 80.12 98 LEU A C 1
ATOM 765 O O . LEU A 1 98 ? 2.443 -1.785 3.519 1.00 80.12 98 LEU A O 1
ATOM 769 N N . PRO A 1 99 ? 3.242 -1.758 5.621 1.00 68.31 99 PRO A N 1
ATOM 770 C CA . PRO A 1 99 ? 1.959 -1.414 6.213 1.00 68.31 99 PRO A CA 1
ATOM 771 C C . PRO A 1 99 ? 1.459 -0.084 5.635 1.00 68.31 99 PRO A C 1
ATOM 773 O O . PRO A 1 99 ? 2.101 0.953 5.772 1.00 68.31 99 PRO A O 1
ATOM 776 N N . ARG A 1 100 ? 0.296 -0.137 4.974 1.00 67.44 100 ARG A N 1
ATOM 777 C CA . ARG A 1 100 ? -0.341 1.008 4.299 1.00 67.44 100 ARG A CA 1
ATOM 778 C C . ARG A 1 100 ? -0.910 2.059 5.247 1.00 67.44 100 ARG A C 1
ATOM 780 O O . ARG A 1 100 ? -1.319 3.114 4.779 1.00 67.44 100 ARG A O 1
ATOM 787 N N . CYS A 1 101 ? -0.989 1.737 6.532 1.00 71.25 101 CYS A N 1
ATOM 788 C CA . CYS A 1 101 ? -1.419 2.640 7.578 1.00 71.25 101 CYS A CA 1
ATOM 789 C C . CYS A 1 101 ? -0.265 2.861 8.550 1.00 71.25 101 CYS A C 1
ATOM 791 O O . CYS A 1 101 ? 0.400 1.901 8.965 1.00 71.25 101 CYS A O 1
ATOM 793 N N . ASP A 1 102 ? -0.050 4.111 8.939 1.00 76.25 102 ASP A N 1
ATOM 794 C CA . ASP A 1 102 ? 0.843 4.404 10.045 1.00 76.25 102 ASP A CA 1
ATOM 795 C C . ASP A 1 102 ? 0.238 3.930 11.381 1.00 76.25 102 ASP A C 1
ATOM 797 O O . ASP A 1 102 ? -0.860 3.362 11.465 1.00 76.25 102 ASP A O 1
ATOM 801 N N . ARG A 1 103 ? 0.990 4.126 12.465 1.00 81.06 103 ARG A N 1
ATOM 802 C CA . ARG A 1 103 ? 0.553 3.737 13.809 1.00 81.06 103 ARG A CA 1
ATOM 803 C C . ARG A 1 103 ? -0.797 4.355 14.169 1.00 81.06 103 ARG A C 1
ATOM 805 O O . ARG A 1 103 ? -1.637 3.674 14.760 1.00 81.06 103 ARG A O 1
ATOM 812 N N . ASP A 1 104 ? -0.978 5.632 13.871 1.00 88.31 104 ASP A N 1
ATOM 813 C CA . ASP A 1 104 ? -2.126 6.390 14.337 1.00 88.31 104 ASP A CA 1
ATOM 814 C C . ASP A 1 104 ? -3.373 6.042 13.523 1.00 88.31 104 ASP A C 1
ATOM 816 O O . ASP A 1 104 ? -4.465 5.907 14.080 1.00 88.31 104 ASP A O 1
ATOM 820 N N . GLU A 1 105 ? -3.208 5.800 12.228 1.00 87.50 105 GLU A N 1
ATOM 821 C CA . GLU A 1 105 ? -4.251 5.289 11.344 1.00 87.50 105 GLU A CA 1
ATOM 822 C C . GLU A 1 105 ? -4.700 3.883 11.757 1.00 87.50 105 GLU A C 1
ATOM 824 O O . GLU A 1 105 ? -5.903 3.628 11.856 1.00 87.50 105 GLU A O 1
ATOM 829 N N . TYR A 1 106 ? -3.761 2.990 12.086 1.00 86.69 106 TYR A N 1
ATOM 830 C CA . TYR A 1 106 ? -4.078 1.642 12.565 1.00 86.69 106 TYR A CA 1
ATOM 831 C C . TYR A 1 106 ? -4.861 1.667 13.887 1.00 86.69 106 TYR A C 1
ATOM 833 O O . TYR A 1 106 ? -5.927 1.055 14.007 1.00 86.69 106 TYR A O 1
ATOM 841 N N . LEU A 1 107 ? -4.371 2.422 14.878 1.00 92.25 107 LEU A N 1
ATOM 842 C CA . LEU A 1 107 ? -5.061 2.596 16.161 1.00 92.25 107 LEU A CA 1
ATOM 843 C C . LEU A 1 107 ? -6.432 3.256 15.972 1.00 92.25 107 LEU A C 1
ATOM 845 O O . LEU A 1 107 ? -7.406 2.870 16.620 1.00 92.25 107 LEU A O 1
ATOM 849 N N . GLY A 1 108 ? -6.523 4.222 15.059 1.00 93.94 108 GLY A N 1
ATOM 850 C CA . GLY A 1 108 ? -7.764 4.893 14.703 1.00 93.94 108 GLY A CA 1
ATOM 851 C C . GLY A 1 108 ? -8.782 3.944 14.077 1.00 93.94 108 GLY A C 1
ATOM 852 O O . GLY A 1 108 ? -9.954 4.014 14.439 1.00 93.94 108 GLY A O 1
ATOM 853 N N . GLY A 1 109 ? -8.340 3.044 13.197 1.00 92.88 109 GLY A N 1
ATOM 854 C CA . GLY A 1 109 ? -9.185 2.025 12.575 1.00 92.88 109 GLY A CA 1
ATOM 855 C C . GLY A 1 109 ? -9.754 1.030 13.587 1.00 92.88 109 GLY A C 1
ATOM 856 O O . GLY A 1 109 ? -10.943 0.718 13.535 1.00 92.88 109 GLY A O 1
ATOM 857 N N . ILE A 1 110 ? -8.952 0.594 14.567 1.00 94.06 110 ILE A N 1
ATOM 858 C CA . ILE A 1 110 ? -9.440 -0.262 15.664 1.00 94.06 110 ILE A CA 1
ATOM 859 C C . ILE A 1 110 ? -10.506 0.465 16.495 1.00 94.06 110 ILE A C 1
ATOM 861 O O . ILE A 1 110 ? -11.524 -0.130 16.852 1.00 94.06 110 ILE A O 1
ATOM 865 N N . LEU A 1 111 ? -10.298 1.750 16.798 1.00 96.19 111 LEU A N 1
ATOM 866 C CA . LEU A 1 111 ? -11.268 2.540 17.557 1.00 96.19 111 LEU A CA 1
ATOM 867 C C . LEU A 1 111 ? -12.583 2.721 16.788 1.00 96.19 111 LEU A C 1
ATOM 869 O O . LEU A 1 111 ? -13.648 2.529 17.375 1.00 96.19 111 LEU A O 1
ATOM 873 N N . ASP A 1 112 ? -12.529 3.013 15.488 1.00 96.12 112 ASP A N 1
ATOM 874 C CA . ASP A 1 112 ? -13.733 3.130 14.655 1.00 96.12 112 ASP A CA 1
ATOM 875 C C . ASP A 1 112 ? -14.476 1.786 14.544 1.00 96.12 112 ASP A C 1
ATOM 877 O O . ASP A 1 112 ? -15.705 1.746 14.651 1.00 96.12 112 ASP A O 1
ATOM 881 N N . PHE A 1 113 ? -13.742 0.670 14.436 1.00 95.69 113 PHE A N 1
ATOM 882 C CA . PHE A 1 113 ? -14.312 -0.681 14.433 1.00 95.69 113 PHE A CA 1
ATOM 883 C C . PHE A 1 113 ? -15.173 -0.959 15.673 1.00 95.69 113 PHE A C 1
ATOM 885 O O . PHE A 1 113 ? -16.221 -1.596 15.558 1.00 95.69 113 PHE A O 1
ATOM 892 N N . THR A 1 114 ? -14.807 -0.439 16.851 1.00 96.44 114 THR A N 1
ATOM 893 C CA . THR A 1 114 ? -15.634 -0.620 18.060 1.00 96.44 114 THR A CA 1
ATOM 894 C C . THR A 1 114 ? -17.027 0.003 17.928 1.00 96.44 114 THR A C 1
ATOM 896 O O . THR A 1 114 ? -17.997 -0.528 18.475 1.00 96.44 114 THR A O 1
ATOM 899 N N . GLY A 1 115 ? -17.161 1.076 17.140 1.00 93.94 115 GLY A N 1
ATOM 900 C CA . GLY A 1 115 ? -18.446 1.683 16.803 1.00 93.94 115 GLY A CA 1
ATOM 901 C C . GLY A 1 115 ? -19.309 0.795 15.900 1.00 93.94 115 GLY A C 1
ATOM 902 O O . GLY A 1 115 ? -20.513 0.670 16.135 1.00 93.94 115 GLY A O 1
ATOM 903 N N . GLU A 1 116 ? -18.709 0.125 14.913 1.00 96.69 116 GLU A N 1
ATOM 904 C CA . GLU A 1 116 ? -19.418 -0.849 14.067 1.00 96.69 116 GLU A CA 1
ATOM 905 C C . GLU A 1 116 ? -19.806 -2.105 14.859 1.00 96.69 116 GLU A C 1
ATOM 907 O O . GLU A 1 116 ? -20.931 -2.597 14.740 1.00 96.69 116 GLU A O 1
ATOM 912 N N . LEU A 1 117 ? -18.936 -2.568 15.762 1.00 96.62 117 LEU A N 1
ATOM 913 C CA . LEU A 1 117 ? -19.250 -3.673 16.667 1.00 96.62 117 LEU A CA 1
ATOM 914 C C . LEU A 1 117 ? -20.421 -3.329 17.602 1.00 96.62 117 LEU A C 1
ATOM 916 O O . LEU A 1 117 ? -21.240 -4.193 17.909 1.00 96.62 117 LEU A O 1
ATOM 920 N N . ASN A 1 118 ? -20.569 -2.061 17.998 1.00 97.25 118 ASN A N 1
ATOM 921 C CA . ASN A 1 118 ? -21.751 -1.589 18.722 1.00 97.25 118 ASN A CA 1
ATOM 922 C C . ASN A 1 118 ? -23.029 -1.662 17.894 1.00 97.25 118 ASN A C 1
ATOM 924 O O . ASN A 1 118 ? -24.054 -2.104 18.404 1.00 97.25 118 ASN A O 1
ATOM 928 N N . ARG A 1 119 ? -22.990 -1.280 16.616 1.00 97.12 119 ARG A N 1
ATOM 929 C CA . ARG A 1 119 ? -24.164 -1.420 15.740 1.00 97.12 119 ARG A CA 1
ATOM 930 C C . ARG A 1 119 ? -24.584 -2.881 15.600 1.00 97.12 119 ARG A C 1
ATOM 932 O O . ARG A 1 119 ? -25.770 -3.183 15.720 1.00 97.12 119 ARG A O 1
ATOM 939 N N . TYR A 1 120 ? -23.618 -3.781 15.419 1.00 97.12 120 TYR A N 1
ATOM 940 C CA . TYR A 1 120 ? -23.873 -5.220 15.400 1.00 97.12 120 TYR A CA 1
ATOM 941 C C . TYR A 1 120 ? -24.457 -5.713 16.735 1.00 97.12 120 TYR A C 1
ATOM 943 O O . TYR A 1 120 ? -25.479 -6.396 16.736 1.00 97.12 120 TYR A O 1
ATOM 951 N N . CYS A 1 121 ? -23.886 -5.290 17.866 1.00 97.44 121 CYS A N 1
ATOM 952 C CA . CYS A 1 121 ? -24.380 -5.598 19.209 1.00 97.44 121 CYS A CA 1
ATOM 953 C C . CYS A 1 121 ? -25.855 -5.199 19.393 1.00 97.44 121 CYS A C 1
ATOM 955 O O . CYS A 1 121 ? -26.671 -6.032 19.785 1.00 97.44 121 CYS A O 1
ATOM 957 N N . ILE A 1 122 ? -26.234 -3.972 19.018 1.00 97.62 122 ILE A N 1
ATOM 958 C CA . ILE A 1 122 ? -27.634 -3.521 19.081 1.00 97.62 122 ILE A CA 1
ATOM 959 C C . ILE A 1 122 ? -28.533 -4.373 18.175 1.00 97.62 122 ILE A C 1
ATOM 961 O O . ILE A 1 122 ? -29.610 -4.784 18.601 1.00 97.62 122 ILE A O 1
ATOM 965 N N . SER A 1 123 ? -28.089 -4.715 16.962 1.00 97.81 123 SER A N 1
ATOM 966 C CA . SER A 1 123 ? -28.850 -5.606 16.072 1.00 97.81 123 SER A CA 1
ATOM 967 C C . SER A 1 123 ? -29.040 -7.017 16.639 1.00 97.81 123 SER A C 1
ATOM 969 O O . SER A 1 123 ? -29.990 -7.696 16.258 1.00 97.81 123 SER A O 1
ATOM 971 N N . LYS A 1 124 ? -28.142 -7.495 17.502 1.00 98.06 124 LYS A N 1
ATOM 972 C CA . LYS A 1 124 ? -28.300 -8.778 18.202 1.00 98.06 124 LYS A CA 1
ATOM 973 C C . LYS A 1 124 ? -29.202 -8.655 19.421 1.00 98.06 124 LYS A C 1
ATOM 975 O O . LYS A 1 124 ? -30.003 -9.551 19.682 1.00 98.06 124 LYS A O 1
ATOM 980 N N . ALA A 1 125 ? -29.154 -7.514 20.101 1.00 97.25 125 ALA A N 1
ATOM 981 C CA . ALA A 1 125 ? -30.058 -7.209 21.198 1.00 97.25 125 ALA A CA 1
ATOM 982 C C . ALA A 1 125 ? -31.530 -7.172 20.750 1.00 97.25 125 ALA A C 1
ATOM 984 O O . ALA A 1 125 ? -32.388 -7.683 21.469 1.00 97.25 125 ALA A O 1
ATOM 985 N N . THR A 1 126 ? -31.839 -6.656 19.551 1.00 96.44 126 THR A N 1
ATOM 986 C CA . THR A 1 126 ? -33.227 -6.611 19.038 1.00 96.44 126 THR A CA 1
ATOM 987 C C . THR A 1 126 ? -33.849 -7.995 18.850 1.00 96.44 126 THR A C 1
ATOM 989 O O . THR A 1 126 ? -35.053 -8.151 19.036 1.00 96.44 126 THR A O 1
ATOM 992 N N . VAL A 1 127 ? -33.039 -9.008 18.534 1.00 97.44 127 VAL A N 1
ATOM 993 C CA . VAL A 1 127 ? -33.466 -10.416 18.439 1.00 97.44 12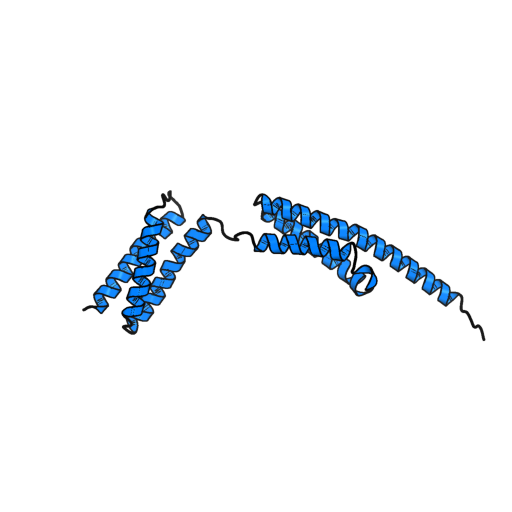7 VAL A CA 1
ATOM 994 C C . VAL A 1 127 ? -33.199 -11.205 19.726 1.00 97.44 127 VAL A C 1
ATOM 996 O O . VAL A 1 127 ? -33.314 -12.427 19.733 1.00 97.44 127 VAL A O 1
ATOM 999 N N . ARG A 1 128 ? -32.864 -10.509 20.824 1.00 95.94 128 ARG A N 1
ATOM 1000 C CA . ARG A 1 128 ? -32.573 -11.068 22.155 1.00 95.94 128 ARG A CA 1
ATOM 1001 C C . ARG A 1 128 ? -31.469 -12.135 22.168 1.00 95.94 128 ARG A C 1
ATOM 1003 O O . ARG A 1 128 ? -31.467 -13.021 23.021 1.00 95.94 128 ARG A O 1
ATOM 1010 N N . ASP A 1 129 ? -30.491 -12.025 21.273 1.00 97.69 129 ASP A N 1
ATOM 1011 C CA . ASP A 1 129 ? -29.304 -12.887 21.265 1.00 97.69 129 ASP A CA 1
ATOM 1012 C C . ASP A 1 129 ? -28.277 -12.395 22.301 1.00 97.69 129 ASP A C 1
ATOM 1014 O O . ASP A 1 129 ? -27.302 -11.704 21.999 1.00 97.69 129 ASP A O 1
ATOM 1018 N N . VAL A 1 130 ? -28.537 -12.720 23.569 1.00 97.19 130 VAL A N 1
ATOM 1019 C CA . VAL A 1 130 ? -27.731 -12.272 24.718 1.00 97.19 130 VAL A CA 1
ATOM 1020 C C . VAL A 1 130 ? -26.283 -12.771 24.639 1.00 97.19 130 VAL A C 1
ATOM 1022 O O . VAL A 1 130 ? -25.369 -12.087 25.108 1.00 97.19 130 VAL A O 1
ATOM 1025 N N . ALA A 1 131 ? -26.055 -13.951 24.055 1.00 97.62 131 ALA A N 1
ATOM 1026 C CA . ALA A 1 131 ? -24.722 -14.534 23.936 1.00 97.62 131 ALA A CA 1
ATOM 1027 C C . ALA A 1 131 ? -23.832 -13.687 23.015 1.00 97.62 131 ALA A C 1
ATOM 1029 O O . ALA A 1 131 ? -22.718 -13.320 23.402 1.00 97.62 131 ALA A O 1
ATOM 1030 N N . GLU A 1 132 ? -24.341 -13.306 21.842 1.00 97.44 132 GLU A N 1
ATOM 1031 C CA . GLU A 1 132 ? -23.600 -12.446 20.915 1.00 97.44 132 GLU A CA 1
ATOM 1032 C C . GLU A 1 132 ? -23.437 -11.016 21.450 1.00 97.44 132 GLU A C 1
ATOM 1034 O O . GLU A 1 132 ? -22.355 -10.441 21.320 1.00 97.44 132 GLU A O 1
ATOM 1039 N N . VAL A 1 133 ? -24.449 -10.454 22.125 1.00 98.12 133 VAL A N 1
ATOM 1040 C CA . VAL A 1 133 ? -24.338 -9.138 22.792 1.00 98.12 133 VAL A CA 1
ATOM 1041 C C . VAL A 1 133 ? -23.204 -9.142 23.821 1.00 98.12 133 VAL A C 1
ATOM 1043 O O . VAL A 1 133 ? -22.368 -8.234 23.831 1.00 98.12 133 VAL A O 1
ATOM 1046 N N . ARG A 1 134 ? -23.128 -10.186 24.659 1.00 98.19 134 ARG A N 1
ATOM 1047 C CA . ARG A 1 134 ? -22.058 -10.345 25.654 1.00 98.19 134 ARG A CA 1
ATOM 1048 C C . ARG A 1 134 ? -20.687 -10.430 24.990 1.00 98.19 134 ARG A C 1
ATOM 1050 O O . ARG A 1 134 ? -19.786 -9.695 25.376 1.00 98.19 134 ARG A O 1
ATOM 1057 N N . LYS A 1 135 ? -20.555 -11.247 23.944 1.00 97.81 135 LYS A N 1
ATOM 1058 C CA . LYS A 1 135 ? -19.308 -11.391 23.184 1.00 97.81 135 LYS A CA 1
ATOM 1059 C C . LYS A 1 135 ? -18.829 -10.060 22.597 1.00 97.81 135 LYS A C 1
ATOM 1061 O O . LYS A 1 135 ? -17.643 -9.751 22.678 1.00 97.81 135 LYS A O 1
ATOM 1066 N N . CYS A 1 136 ? -19.737 -9.255 22.043 1.00 97.25 136 CYS A N 1
ATOM 1067 C CA . CYS A 1 136 ? -19.402 -7.925 21.531 1.00 97.25 136 CYS A CA 1
ATOM 1068 C C . CYS A 1 136 ? -18.881 -7.010 22.641 1.00 97.25 136 CYS A C 1
ATOM 1070 O O . CYS A 1 136 ? -17.848 -6.363 22.467 1.00 97.25 136 CYS A O 1
ATOM 1072 N N . ARG A 1 137 ? -19.575 -6.986 23.788 1.00 97.88 137 ARG A N 1
ATOM 1073 C CA . ARG A 1 137 ? -19.165 -6.195 24.952 1.00 97.88 137 ARG A CA 1
ATOM 1074 C C . ARG A 1 137 ? -17.775 -6.593 25.426 1.00 97.88 137 ARG A C 1
ATOM 1076 O O . ARG A 1 137 ? -16.942 -5.715 25.624 1.00 97.88 137 ARG A O 1
ATOM 1083 N N . ASP A 1 138 ? -17.526 -7.888 25.593 1.00 98.19 138 ASP A N 1
ATOM 1084 C CA . ASP A 1 138 ? -16.268 -8.401 26.144 1.00 98.19 138 ASP A CA 1
ATOM 1085 C C . ASP A 1 138 ? -15.073 -8.066 25.233 1.00 98.19 138 ASP A C 1
ATOM 1087 O O . ASP A 1 138 ? -13.996 -7.718 25.717 1.00 98.19 138 ASP A O 1
ATOM 1091 N N . VAL A 1 139 ? -15.268 -8.079 23.908 1.00 97.25 139 VAL A N 1
ATOM 1092 C CA . VAL A 1 139 ? -14.252 -7.627 22.941 1.00 97.25 139 VAL A CA 1
ATOM 1093 C C . VAL A 1 139 ? -13.947 -6.135 23.116 1.00 97.25 139 VAL A C 1
ATOM 1095 O O . VAL A 1 139 ? -12.778 -5.749 23.159 1.00 97.25 139 VAL A O 1
ATOM 1098 N N . VAL A 1 140 ? -14.974 -5.286 23.236 1.00 97.81 140 VAL A N 1
ATOM 1099 C CA . VAL A 1 140 ? -14.787 -3.836 23.435 1.00 97.81 140 VAL A CA 1
ATOM 1100 C C . VAL A 1 140 ? -14.139 -3.532 24.790 1.00 97.81 140 VAL A C 1
ATOM 1102 O O . VAL A 1 140 ? -13.299 -2.637 24.869 1.00 97.81 140 VAL A O 1
ATOM 1105 N N . ASP A 1 141 ? -14.467 -4.291 25.834 1.00 98.25 141 ASP A N 1
ATOM 1106 C CA . ASP A 1 141 ? -13.863 -4.170 27.165 1.00 98.25 141 ASP A CA 1
ATOM 1107 C C . ASP A 1 141 ? -12.374 -4.560 27.154 1.00 98.25 141 ASP A C 1
ATOM 1109 O O . ASP A 1 141 ? -11.515 -3.828 27.652 1.00 98.25 141 ASP A O 1
ATOM 1113 N N . ALA A 1 142 ? -12.026 -5.658 26.475 1.00 97.81 142 ALA A N 1
ATOM 1114 C CA . ALA A 1 142 ? -10.632 -6.050 26.281 1.00 97.81 142 ALA A CA 1
ATOM 1115 C C . ALA A 1 142 ? -9.836 -4.976 25.516 1.00 97.81 142 ALA A C 1
ATOM 1117 O O . ALA A 1 142 ? -8.713 -4.635 25.907 1.00 97.81 142 ALA A O 1
ATOM 1118 N N . LEU A 1 143 ? -10.423 -4.394 24.462 1.00 96.12 143 LEU A N 1
ATOM 1119 C CA . LEU A 1 143 ? -9.822 -3.272 23.738 1.00 96.12 143 LEU A CA 1
ATOM 1120 C C . LEU A 1 143 ? -9.657 -2.048 24.646 1.00 96.12 143 LEU A C 1
ATOM 1122 O O . LEU A 1 143 ? -8.582 -1.454 24.652 1.00 96.12 143 LEU A O 1
ATOM 1126 N N . MET A 1 144 ? -10.649 -1.704 25.472 1.00 96.88 144 MET A N 1
ATOM 1127 C CA . MET A 1 144 ? -10.518 -0.633 26.466 1.00 96.88 144 MET A CA 1
ATOM 1128 C C . MET A 1 144 ? -9.311 -0.860 27.385 1.00 96.88 144 MET A C 1
ATOM 1130 O O . MET A 1 144 ? -8.495 0.046 27.563 1.00 96.88 144 MET A O 1
ATOM 1134 N N . GLY A 1 145 ? -9.145 -2.079 27.906 1.00 96.81 145 GLY A N 1
ATOM 1135 C CA . GLY A 1 145 ? -8.004 -2.459 28.745 1.00 96.81 145 GLY A CA 1
ATOM 1136 C C . GLY A 1 145 ? -6.641 -2.277 28.064 1.00 96.81 145 GLY A C 1
ATOM 1137 O O . GLY A 1 145 ? -5.662 -1.900 28.714 1.00 96.81 145 GLY A O 1
ATOM 1138 N N . ILE A 1 146 ? -6.565 -2.507 26.751 1.00 95.94 146 ILE A N 1
ATOM 1139 C CA . ILE A 1 146 ? -5.357 -2.264 25.950 1.00 95.94 146 ILE A CA 1
ATOM 1140 C C . ILE A 1 146 ? -5.140 -0.757 25.749 1.00 95.94 146 ILE A C 1
ATOM 1142 O O . ILE A 1 146 ? -4.044 -0.259 26.009 1.00 95.94 146 ILE A O 1
ATOM 1146 N N . PHE A 1 147 ? -6.176 -0.025 25.328 1.00 95.19 147 PHE A N 1
ATOM 1147 C CA . PHE A 1 147 ? -6.096 1.406 25.015 1.00 95.19 147 PHE A CA 1
ATOM 1148 C C . PHE A 1 147 ? -5.849 2.288 26.251 1.00 95.19 147 PHE A C 1
ATOM 1150 O O . PHE A 1 147 ? -5.237 3.346 26.122 1.00 95.19 147 PHE A O 1
ATOM 1157 N N . LEU A 1 148 ? -6.219 1.833 27.453 1.00 94.38 148 LEU A N 1
ATOM 1158 C CA . LEU A 1 148 ? -5.890 2.492 28.726 1.00 94.38 148 LEU A CA 1
ATOM 1159 C C . LEU A 1 148 ? -4.382 2.651 28.966 1.00 94.38 148 LEU A C 1
ATOM 1161 O O . LEU A 1 148 ? -3.978 3.529 29.725 1.00 94.38 148 LEU A O 1
ATOM 1165 N N . LYS A 1 149 ? -3.550 1.815 28.335 1.00 94.00 149 LYS A N 1
ATOM 1166 C CA . LYS A 1 149 ? -2.085 1.857 28.474 1.00 94.00 149 LYS A CA 1
ATOM 1167 C C . LYS A 1 149 ? -1.426 2.910 27.580 1.00 94.00 149 LYS A C 1
ATOM 1169 O O . LYS A 1 149 ? -0.223 3.130 27.696 1.00 94.00 149 LYS A O 1
ATOM 1174 N N . PHE A 1 150 ? -2.180 3.527 26.673 1.00 91.69 150 PHE A N 1
ATOM 1175 C CA . PHE A 1 150 ? -1.674 4.561 25.780 1.00 91.69 150 PHE A CA 1
ATOM 1176 C C . PHE A 1 150 ? -1.861 5.949 26.394 1.00 91.69 150 PHE A C 1
ATOM 1178 O O . PHE A 1 150 ? -2.943 6.292 26.870 1.00 91.69 150 PHE A O 1
ATOM 1185 N N . ASP A 1 151 ? -0.822 6.778 26.310 1.00 90.00 151 ASP A N 1
ATOM 1186 C CA . ASP A 1 151 ? -0.888 8.195 26.675 1.00 90.00 151 ASP A CA 1
ATOM 1187 C C . ASP A 1 151 ? -1.165 9.046 25.426 1.00 90.00 151 ASP A C 1
ATOM 1189 O O . ASP A 1 151 ? -0.261 9.561 24.760 1.00 90.00 151 ASP A O 1
ATOM 1193 N N . PHE A 1 152 ? -2.442 9.123 25.041 1.00 89.50 152 PHE A N 1
ATOM 1194 C CA . PHE A 1 152 ? -2.857 9.942 23.906 1.00 89.50 152 PHE A CA 1
ATOM 1195 C C . PHE A 1 152 ? -2.852 11.424 24.285 1.00 89.50 152 PHE A C 1
ATOM 1197 O O . PHE A 1 152 ? -3.600 11.867 25.157 1.00 89.50 152 PHE A O 1
ATOM 1204 N N . ARG A 1 153 ? -2.076 12.225 23.553 1.00 86.75 153 ARG A N 1
ATOM 1205 C CA . ARG A 1 153 ? -2.155 13.691 23.621 1.00 86.75 153 ARG A CA 1
ATOM 1206 C C . ARG A 1 153 ? -3.434 14.204 22.958 1.00 86.75 153 ARG A C 1
ATOM 1208 O O . ARG A 1 153 ? -4.129 13.469 22.261 1.00 86.75 153 ARG A O 1
ATOM 1215 N N . ASN A 1 154 ? -3.738 15.490 23.143 1.00 81.31 154 ASN A N 1
ATOM 1216 C CA . ASN A 1 154 ? -4.853 16.142 22.453 1.00 81.31 154 ASN A CA 1
ATOM 1217 C C . ASN A 1 154 ? -4.749 15.926 20.930 1.00 81.31 154 ASN A C 1
ATOM 1219 O O . ASN A 1 154 ? -3.727 16.250 20.331 1.00 81.31 154 ASN A O 1
ATOM 1223 N N . GLY A 1 155 ? -5.797 15.371 20.312 1.00 88.31 155 GLY A N 1
ATOM 1224 C CA . GLY A 1 155 ? -5.783 15.016 18.891 1.00 88.31 155 GLY A CA 1
ATOM 1225 C C . GLY A 1 155 ? -6.949 14.123 18.462 1.00 88.31 155 GLY A C 1
ATOM 1226 O O . GLY A 1 155 ? -7.847 13.821 19.253 1.00 88.31 155 GLY A O 1
ATOM 1227 N N . ALA A 1 156 ? -6.942 13.702 17.195 1.00 90.25 156 ALA A N 1
ATOM 1228 C CA . ALA A 1 156 ? -8.007 12.886 16.604 1.00 90.25 156 ALA A CA 1
ATOM 1229 C C . ALA A 1 156 ? -8.157 11.522 17.303 1.00 90.25 156 ALA A C 1
ATOM 1231 O O . ALA A 1 156 ? -9.267 11.146 17.682 1.00 90.25 156 ALA A O 1
ATOM 1232 N N . LEU A 1 157 ? -7.043 10.830 17.564 1.00 92.38 157 LEU A N 1
ATOM 1233 C CA . LEU A 1 157 ? -7.036 9.565 18.302 1.00 92.38 157 LEU A CA 1
ATOM 1234 C C . LEU A 1 157 ? -7.605 9.691 19.712 1.00 92.38 157 LEU A C 1
ATOM 1236 O O . LEU A 1 157 ? -8.368 8.830 20.139 1.00 92.38 157 LEU A O 1
ATOM 1240 N N . ARG A 1 158 ? -7.300 10.783 20.422 1.00 94.81 158 ARG A N 1
ATOM 1241 C CA . ARG A 1 158 ? -7.833 11.014 21.771 1.00 94.81 158 ARG A CA 1
ATOM 1242 C C . ARG A 1 158 ? -9.355 11.086 21.768 1.00 94.81 158 ARG A C 1
ATOM 1244 O O . ARG A 1 158 ? -9.977 10.461 22.622 1.00 94.81 158 ARG A O 1
ATOM 1251 N N . LYS A 1 159 ? -9.940 11.791 20.791 1.00 94.50 159 LYS A N 1
ATOM 1252 C CA . LYS A 1 159 ? -11.400 11.878 20.618 1.00 94.50 159 LYS A CA 1
ATOM 1253 C C . LYS A 1 159 ? -12.012 10.503 20.340 1.00 94.50 159 LYS A C 1
ATOM 1255 O O . LYS A 1 159 ? -13.013 10.155 20.961 1.00 94.50 159 LYS A O 1
ATOM 1260 N N . LYS A 1 160 ? -11.391 9.711 19.457 1.00 95.44 160 LYS A N 1
ATOM 1261 C CA . LYS A 1 160 ? -11.826 8.334 19.162 1.00 95.44 160 LYS A CA 1
ATOM 1262 C C . LYS A 1 160 ? -11.726 7.425 20.393 1.00 95.44 160 LYS A C 1
ATOM 1264 O O . LYS A 1 160 ? -12.649 6.672 20.684 1.00 95.44 160 LYS A O 1
ATOM 1269 N N . TYR A 1 161 ? -10.653 7.547 21.171 1.00 96.19 161 TYR A N 1
ATOM 1270 C CA . TYR A 1 161 ? -10.486 6.799 22.413 1.00 96.19 161 TYR A CA 1
ATOM 1271 C C . TYR A 1 161 ? -11.511 7.211 23.483 1.00 96.19 161 TYR A C 1
ATOM 1273 O O . TYR A 1 161 ? -12.057 6.357 24.174 1.00 96.19 161 TYR A O 1
ATOM 1281 N N . ASP A 1 162 ? -11.857 8.496 23.604 1.00 94.62 162 ASP A N 1
ATOM 1282 C CA . ASP A 1 162 ? -12.957 8.891 24.492 1.00 94.62 162 ASP A CA 1
ATOM 1283 C C . ASP A 1 162 ? -14.305 8.317 24.026 1.00 94.62 162 ASP A C 1
ATOM 1285 O O . ASP A 1 162 ? -15.094 7.881 24.864 1.00 94.62 162 ASP A O 1
ATOM 1289 N N . ALA A 1 163 ? -14.549 8.221 22.713 1.00 95.44 163 ALA A N 1
ATOM 1290 C CA . ALA A 1 163 ? -15.745 7.578 22.160 1.00 95.44 163 ALA A CA 1
ATOM 1291 C C . ALA A 1 163 ? -15.854 6.080 22.520 1.00 95.44 163 ALA A C 1
ATOM 1293 O O . ALA A 1 163 ? -16.965 5.582 22.738 1.00 95.44 163 ALA A O 1
ATOM 1294 N N . LEU A 1 164 ? -14.725 5.374 22.661 1.00 97.00 164 LEU A N 1
ATOM 1295 C CA . LEU A 1 164 ? -14.686 3.974 23.105 1.00 97.00 164 LEU A CA 1
ATOM 1296 C C . LEU A 1 164 ? -15.351 3.791 24.480 1.00 97.00 164 LEU A C 1
ATOM 1298 O O . LEU A 1 164 ? -16.099 2.836 24.678 1.00 97.00 164 LEU A O 1
ATOM 1302 N N . LYS A 1 165 ? -15.150 4.736 25.413 1.00 95.00 165 LYS A N 1
ATOM 1303 C CA . LYS A 1 165 ? -15.729 4.679 26.773 1.00 95.00 165 LYS A CA 1
ATOM 1304 C C . LYS A 1 165 ? -17.250 4.707 26.738 1.00 95.00 165 LYS A C 1
ATOM 1306 O O . LYS A 1 165 ? -17.908 3.906 27.397 1.00 95.00 165 LYS A O 1
ATOM 1311 N N . TYR A 1 166 ? -17.809 5.600 25.927 1.00 96.25 166 TYR A N 1
ATOM 1312 C CA . TYR A 1 166 ? -19.256 5.689 25.742 1.00 96.25 166 TYR A CA 1
ATOM 1313 C C . TYR A 1 166 ? -19.815 4.458 25.028 1.00 96.25 166 TYR A C 1
ATOM 1315 O O . TYR A 1 166 ? -20.921 4.021 25.337 1.00 96.25 166 TYR A O 1
ATOM 1323 N N . THR A 1 167 ? -19.053 3.895 24.092 1.00 97.00 167 THR A N 1
ATOM 1324 C CA . THR A 1 167 ? -19.435 2.681 23.366 1.00 97.00 167 THR A CA 1
ATOM 1325 C C . THR A 1 167 ? -19.539 1.486 24.305 1.00 97.00 167 THR A C 1
ATOM 1327 O O . THR A 1 167 ? -20.587 0.843 24.352 1.00 97.00 167 THR A O 1
ATOM 1330 N N . LEU A 1 168 ? -18.510 1.250 25.123 1.00 97.75 168 LEU A N 1
ATOM 1331 C CA . LEU A 1 168 ? -18.526 0.194 26.133 1.00 97.75 168 LEU A CA 1
ATOM 1332 C C . LEU A 1 168 ? -19.709 0.368 27.093 1.00 97.75 168 LEU A C 1
ATOM 1334 O O . LEU A 1 168 ? -20.483 -0.565 27.297 1.00 97.75 168 LEU A O 1
ATOM 1338 N N . LYS A 1 169 ? -19.923 1.592 27.595 1.00 97.56 169 LYS A N 1
ATOM 1339 C CA . LYS A 1 169 ? -21.025 1.874 28.519 1.00 97.56 169 LYS A CA 1
ATOM 1340 C C . LYS A 1 169 ? -22.404 1.589 27.915 1.00 97.56 169 LYS A C 1
ATOM 1342 O O . LYS A 1 169 ? -23.287 1.075 28.598 1.00 97.56 169 LYS A O 1
ATOM 1347 N N . LYS A 1 170 ? -22.605 1.900 26.630 1.00 96.75 170 LYS A N 1
ATOM 1348 C CA . LYS A 1 170 ? -23.851 1.577 25.914 1.00 96.75 170 LYS A CA 1
ATOM 1349 C C . LYS A 1 170 ? -24.079 0.069 25.816 1.00 96.75 170 LYS A C 1
ATOM 1351 O O . LYS A 1 170 ? -25.200 -0.381 26.044 1.00 96.75 170 LYS A O 1
ATOM 1356 N N . MET A 1 171 ? -23.037 -0.703 25.514 1.00 97.56 171 MET A N 1
ATOM 1357 C CA . MET A 1 171 ? -23.135 -2.164 25.450 1.00 97.56 171 MET A CA 1
ATOM 1358 C C . MET A 1 171 ? -23.438 -2.780 26.822 1.00 97.56 171 MET A C 1
ATOM 1360 O O . MET A 1 171 ? -24.267 -3.682 26.912 1.00 97.56 171 MET A O 1
ATOM 1364 N N . GLU A 1 172 ? -22.822 -2.276 27.894 1.00 97.69 172 GLU A N 1
ATOM 1365 C CA . GLU A 1 172 ? -23.131 -2.700 29.268 1.00 97.69 172 GLU A CA 1
ATOM 1366 C C . GLU A 1 172 ? -24.594 -2.440 29.631 1.00 97.69 172 GLU A C 1
ATOM 1368 O O . GLU A 1 172 ? -25.262 -3.329 30.155 1.00 97.69 172 GLU A O 1
ATOM 1373 N N . ASN A 1 173 ? -25.103 -1.244 29.317 1.00 97.50 173 ASN A N 1
ATOM 1374 C CA . ASN A 1 173 ? -26.502 -0.895 29.561 1.00 97.50 173 ASN A CA 1
ATOM 1375 C C . ASN A 1 173 ? -27.450 -1.790 28.748 1.00 97.50 173 ASN A C 1
ATOM 1377 O O . ASN A 1 173 ? -28.426 -2.289 29.292 1.00 97.50 173 ASN A O 1
ATOM 1381 N N . THR A 1 174 ? -27.124 -2.059 27.481 1.00 96.56 174 THR A N 1
ATOM 1382 C CA . THR A 1 174 ? -27.911 -2.963 26.624 1.00 96.56 174 THR A CA 1
ATOM 1383 C C . THR A 1 174 ? -27.979 -4.370 27.223 1.00 96.56 174 THR A C 1
ATOM 1385 O O . THR A 1 174 ? -29.042 -4.982 27.280 1.00 96.56 174 THR A O 1
ATOM 1388 N N . LEU A 1 175 ? -26.848 -4.894 27.706 1.00 95.56 175 LEU A N 1
ATOM 1389 C CA . LEU A 1 175 ? -26.800 -6.216 28.329 1.00 95.56 175 LEU A CA 1
ATOM 1390 C C . LEU A 1 175 ? -27.578 -6.255 29.654 1.00 95.56 175 LEU A C 1
ATOM 1392 O O . LEU A 1 175 ? -28.215 -7.263 29.951 1.00 95.56 175 LEU A O 1
ATOM 1396 N N . TYR A 1 176 ? -27.540 -5.169 30.431 1.00 95.88 176 TYR A N 1
ATOM 1397 C CA . TYR A 1 176 ? -28.348 -5.019 31.641 1.00 95.88 176 TYR A CA 1
ATOM 1398 C C . TYR A 1 176 ? -29.848 -5.015 31.322 1.00 95.88 176 TYR A C 1
ATOM 1400 O O . TYR A 1 176 ? -30.595 -5.771 31.937 1.00 95.88 176 TYR A O 1
ATOM 1408 N N . GLU A 1 177 ? -30.287 -4.243 30.327 1.00 94.88 177 GLU A N 1
ATOM 1409 C CA . GLU A 1 177 ? -31.693 -4.191 29.902 1.00 94.88 177 GLU A CA 1
ATOM 1410 C C . GLU A 1 177 ? -32.217 -5.553 29.426 1.00 94.88 177 GLU A C 1
ATOM 1412 O O . GLU A 1 177 ? -33.361 -5.896 29.700 1.00 94.88 177 GLU A O 1
ATOM 1417 N N . LEU A 1 178 ? -31.379 -6.364 28.771 1.00 93.44 178 LEU A N 1
ATOM 1418 C CA . LEU A 1 178 ? -31.733 -7.732 28.370 1.00 93.44 178 LEU A CA 1
ATOM 1419 C C . LEU A 1 178 ? -31.823 -8.727 29.541 1.00 93.44 178 LEU A C 1
ATOM 1421 O O . LEU A 1 178 ? -32.275 -9.853 29.335 1.00 93.44 178 LEU A O 1
ATOM 1425 N N . SER A 1 179 ? -31.350 -8.351 30.732 1.00 89.94 179 SER A N 1
ATOM 1426 C CA . SER A 1 179 ? -31.404 -9.187 31.940 1.00 89.94 179 SER A CA 1
ATOM 1427 C C . SER A 1 179 ? -32.612 -8.911 32.843 1.00 89.94 179 SER A C 1
ATOM 1429 O O . SER A 1 179 ? -32.800 -9.644 33.814 1.00 89.94 179 SER A O 1
ATOM 1431 N N . LEU A 1 180 ? -33.397 -7.871 32.529 1.00 87.00 180 LEU A N 1
ATOM 1432 C CA . LEU A 1 180 ? -34.664 -7.526 33.186 1.00 87.00 180 LEU A CA 1
ATOM 1433 C C . LEU A 1 180 ? -35.821 -8.376 32.641 1.00 87.00 180 LEU A C 1
ATOM 1435 O O . LEU A 1 180 ? -36.683 -8.755 33.464 1.00 87.00 180 LEU A O 1
#

Sequence (180 aa):
MDFLSESDFDAMREAMTLYDEQRDTVIKRSRDITKAAKVAIYCLHRGEMDKARAQIELSASIADELRPIVDANAGLRGGSYSGGLEEYAEAVVFEHFLPRCDRDEYLGGILDFTGELNRYCISKATVRDVAEVRKCR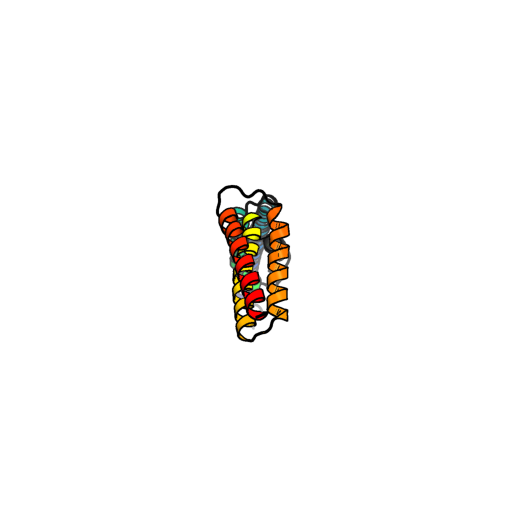DVVDALMGIFLKFDFRNGALRKKYDALKYTLKKMENTLYELSL

Radius of gyration: 30.37 Å; chains: 1; bounding box: 54×34×97 Å

InterPro domains:
  IPR002848 Translin family [PF01997] (22-98)
  IPR002848 Translin family [PF01997] (102-180)
  IPR002848 Translin family [PTHR10741] (7-180)
  IPR016068 Translin, N-terminal [G3DSA:1.20.58.190] (5-103)
  IPR016069 Translin, C-terminal [G3DSA:1.20.58.200] (104-180)
  IPR036081 Translin superfamily [SSF74784] (6-180)

Foldseek 3Di:
DPPDDVVVVVVVVVVVVVLVVLLVLLQVLLVLLLVLLVVLVVCLVVVVNVSSVVSLVVSVVSLVVSVVSCVVPVVSCDDSSVNSVVSSVVSVVSSVVPPPDDPLRVLLVVLVVLVVLLVVLVVCLVVLVLVSLVVSLVVLVVVLVVCVPDDDDPDDSVVSNVVSVVSSVVSVVSSVVSVD

Secondary structure (DSSP, 8-state):
-----HHHHHHHHHHHHHHHHHHHHHHHHHHHHHHHHHHHHHHHHTT-HHHHHHHHHHHHHHHHHHHHHHHH-GGGSTTHHHHHHHHHHHHHHHHHHS-SS-HHHHHHHHHHHHHHHHHHHHHHHTTT-HHHHHHHHHHHHHHHHHHTT--PPSSHHHHHHHHHHHHHHHHHHHHHHTT-